Protein AF-A0A5J4QD62-F1 (afdb_monomer_lite)

Structure (mmCIF, N/CA/C/O backbone):
data_AF-A0A5J4QD62-F1
#
_entry.id   AF-A0A5J4QD62-F1
#
loop_
_atom_site.group_PDB
_atom_site.id
_atom_site.type_symbol
_atom_site.label_atom_id
_atom_site.label_alt_id
_atom_site.label_comp_id
_atom_site.label_asym_id
_atom_site.label_entity_id
_atom_site.label_seq_id
_atom_site.pdbx_PDB_ins_code
_atom_site.Cartn_x
_atom_site.Cartn_y
_atom_site.Cartn_z
_atom_site.occupancy
_atom_site.B_iso_or_equiv
_atom_site.auth_seq_id
_atom_site.auth_comp_id
_atom_site.auth_asym_id
_atom_site.auth_atom_id
_atom_site.pdbx_PDB_model_num
ATOM 1 N N . MET A 1 1 ? -13.126 9.497 27.622 1.00 87.94 1 MET A N 1
ATOM 2 C CA . MET A 1 1 ? -12.042 9.936 26.712 1.00 87.94 1 MET A CA 1
ATOM 3 C C . MET A 1 1 ? -11.377 8.675 26.213 1.00 87.94 1 MET A C 1
ATOM 5 O O . MET A 1 1 ? -11.119 7.821 27.042 1.00 87.94 1 MET A O 1
ATOM 9 N N . HIS A 1 2 ? -11.133 8.568 24.915 1.00 91.81 2 HIS A N 1
ATOM 10 C CA . HIS A 1 2 ? -10.503 7.412 24.294 1.00 91.81 2 HIS A CA 1
ATOM 11 C C . HIS A 1 2 ? -9.157 7.806 23.695 1.00 91.81 2 HIS A C 1
ATOM 13 O O . HIS A 1 2 ? -9.073 8.822 23.001 1.00 91.81 2 HIS A O 1
ATOM 19 N N . PHE A 1 3 ? -8.117 7.011 23.929 1.00 94.50 3 PHE A N 1
ATOM 20 C CA . PHE A 1 3 ? -6.817 7.182 23.287 1.00 94.50 3 PHE A CA 1
ATOM 21 C C . PHE A 1 3 ? -6.192 5.818 22.995 1.00 94.50 3 PHE A C 1
ATOM 23 O O . PHE A 1 3 ? -5.984 5.013 23.897 1.00 94.50 3 PHE A O 1
ATOM 30 N N . ASN A 1 4 ? -5.899 5.541 21.726 1.00 96.06 4 ASN A N 1
ATOM 31 C CA . ASN A 1 4 ? -5.295 4.272 21.324 1.00 96.06 4 ASN A CA 1
ATOM 32 C C . ASN A 1 4 ? -4.616 4.386 19.950 1.00 96.06 4 ASN A C 1
ATOM 34 O O . ASN A 1 4 ? -4.758 5.388 19.239 1.00 96.06 4 ASN A O 1
ATOM 38 N N . VAL A 1 5 ? -3.864 3.353 19.574 1.00 96.44 5 VAL A N 1
ATOM 39 C CA . VAL A 1 5 ? -3.309 3.170 18.233 1.00 96.44 5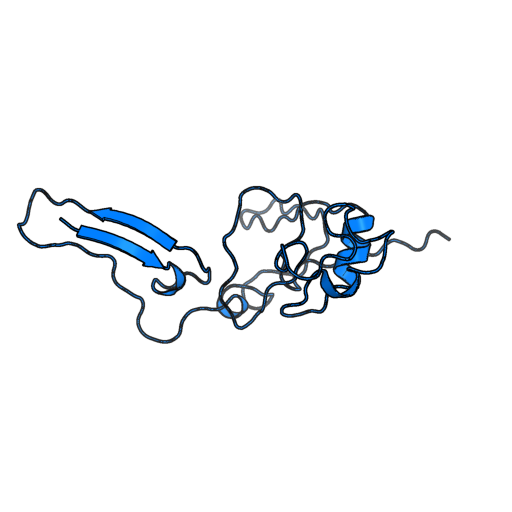 VAL A CA 1
ATOM 40 C C . VAL A 1 5 ? -4.187 2.198 17.452 1.00 96.44 5 VAL A C 1
ATOM 42 O O . VAL A 1 5 ? -4.322 1.033 17.816 1.00 96.44 5 VAL A O 1
ATOM 45 N N . HIS A 1 6 ? -4.711 2.661 16.321 1.00 96.00 6 HIS A N 1
ATOM 46 C CA . HIS A 1 6 ? -5.592 1.890 15.451 1.00 96.00 6 HIS A CA 1
ATOM 47 C C . HIS A 1 6 ? -4.914 1.536 14.135 1.00 96.00 6 HIS A C 1
ATOM 49 O O . HIS A 1 6 ? -4.316 2.391 13.481 1.00 96.00 6 HIS A O 1
ATOM 55 N N . GLU A 1 7 ? -5.027 0.272 13.739 1.00 95.56 7 GLU A N 1
ATOM 56 C CA . GLU A 1 7 ? -4.588 -0.234 12.441 1.00 95.56 7 GLU A CA 1
ATOM 57 C C . GLU A 1 7 ? -5.746 -0.132 11.442 1.00 95.56 7 GLU A C 1
ATOM 59 O O . GLU A 1 7 ? -6.728 -0.859 11.567 1.00 95.56 7 GLU A O 1
ATOM 64 N N . VAL A 1 8 ? -5.642 0.758 10.448 1.00 95.00 8 VAL A N 1
ATOM 65 C CA . VAL A 1 8 ? -6.760 1.086 9.539 1.00 95.00 8 VAL A CA 1
ATOM 66 C C . VAL A 1 8 ? -7.285 -0.116 8.745 1.00 95.00 8 VAL A C 1
ATOM 68 O O . VAL A 1 8 ? -8.455 -0.124 8.359 1.00 95.00 8 VAL A O 1
ATOM 71 N N . SER A 1 9 ? -6.472 -1.161 8.551 1.00 95.00 9 SER A N 1
ATOM 72 C CA . SER A 1 9 ? -6.933 -2.413 7.932 1.00 95.00 9 SER A CA 1
ATOM 73 C C . SER A 1 9 ? -7.985 -3.181 8.729 1.00 95.00 9 SER A C 1
ATOM 75 O O . SER A 1 9 ? -8.702 -4.006 8.159 1.00 95.00 9 SER A O 1
ATOM 77 N N . GLU A 1 10 ? -8.156 -2.872 10.013 1.00 95.50 10 GLU A N 1
ATOM 78 C CA . GLU A 1 10 ? -9.249 -3.389 10.846 1.00 95.50 10 GLU A CA 1
ATOM 79 C C . GLU A 1 10 ? -10.556 -2.602 10.666 1.00 95.50 10 GLU A C 1
ATOM 81 O O . GLU A 1 10 ? -11.617 -3.060 11.080 1.00 95.50 10 GLU A O 1
ATOM 86 N N . TYR A 1 11 ? -10.498 -1.455 9.990 1.00 95.06 11 TYR A N 1
ATOM 87 C CA . TYR A 1 11 ? -11.607 -0.514 9.798 1.00 95.06 11 TYR A CA 1
ATOM 88 C C . TYR A 1 11 ? -12.101 -0.495 8.346 1.00 95.06 11 TYR A C 1
ATOM 90 O O . TYR A 1 11 ? -12.706 0.467 7.885 1.00 95.06 11 TYR A O 1
ATOM 98 N N . GLY A 1 12 ? -11.832 -1.567 7.594 1.00 94.12 12 GLY A N 1
ATOM 99 C CA . GLY A 1 12 ? -12.307 -1.720 6.220 1.00 94.12 12 GLY A CA 1
ATOM 100 C C . GLY A 1 12 ? -11.495 -0.979 5.164 1.00 94.12 12 GLY A C 1
ATOM 101 O O . GLY A 1 12 ? -11.956 -0.874 4.032 1.00 94.12 12 GLY A O 1
ATOM 102 N N . ILE A 1 13 ? -10.293 -0.510 5.493 1.00 94.44 13 ILE A N 1
ATOM 103 C CA . ILE A 1 13 ? -9.392 0.138 4.535 1.00 94.44 13 ILE A CA 1
ATOM 104 C C . ILE A 1 13 ? -8.309 -0.872 4.124 1.00 94.44 13 ILE A C 1
ATOM 106 O O . ILE A 1 13 ? -7.587 -1.350 4.991 1.00 94.44 13 ILE A O 1
ATOM 110 N N . PRO A 1 14 ? -8.121 -1.213 2.837 1.00 94.62 14 PRO A N 1
ATOM 111 C CA . PRO A 1 14 ? -7.108 -2.182 2.400 1.00 94.62 14 PRO A CA 1
ATOM 112 C C . PRO A 1 14 ? -5.692 -1.575 2.400 1.00 94.62 14 PRO A C 1
ATOM 114 O O . PRO A 1 14 ? -5.005 -1.528 1.378 1.00 94.62 14 PRO A O 1
ATOM 117 N N . GLN A 1 15 ? -5.241 -1.101 3.560 1.00 94.62 15 GLN A N 1
ATOM 118 C CA . GLN A 1 15 ? -3.925 -0.520 3.804 1.00 94.62 15 GLN A CA 1
ATOM 119 C C . GLN A 1 15 ? -3.433 -0.870 5.209 1.00 94.62 15 GLN A C 1
ATOM 121 O O . GLN A 1 15 ? -4.171 -0.723 6.176 1.00 94.62 15 GLN A O 1
ATOM 126 N N . HIS A 1 16 ? -2.162 -1.241 5.331 1.00 93.69 16 HIS A N 1
ATOM 127 C CA . HIS A 1 16 ? -1.459 -1.286 6.606 1.00 93.69 16 HIS A CA 1
ATOM 128 C C . HIS A 1 16 ? -0.989 0.112 7.002 1.00 93.69 16 HIS A C 1
ATOM 130 O O . HIS A 1 16 ? -0.086 0.681 6.373 1.00 93.69 16 HIS A O 1
ATOM 136 N N . ARG A 1 17 ? -1.620 0.681 8.031 1.00 94.50 17 ARG A N 1
ATOM 137 C CA . ARG A 1 17 ? -1.265 1.995 8.579 1.00 94.50 17 ARG A CA 1
ATOM 138 C C . ARG A 1 17 ? -1.811 2.132 9.991 1.00 94.50 17 ARG A C 1
ATOM 140 O O . ARG A 1 17 ? -3.020 2.173 10.204 1.00 94.50 17 ARG A O 1
ATOM 147 N N . LYS A 1 18 ? -0.903 2.302 10.949 1.00 95.31 18 LYS A N 1
ATOM 148 C CA . LYS A 1 18 ? -1.246 2.597 12.340 1.00 95.31 18 LYS A CA 1
ATOM 149 C C . LYS A 1 18 ? -1.369 4.101 12.559 1.00 95.31 18 LYS A C 1
ATOM 151 O O . LYS A 1 18 ? -0.500 4.870 12.137 1.00 95.31 18 LYS A O 1
ATOM 156 N N . ARG A 1 19 ? -2.441 4.535 13.216 1.00 94.88 19 ARG A N 1
ATOM 157 C CA . ARG A 1 19 ? -2.670 5.931 13.603 1.00 94.88 19 ARG A CA 1
ATOM 158 C C . ARG A 1 19 ? -3.066 6.007 15.066 1.00 94.88 19 ARG A C 1
ATOM 160 O O . ARG A 1 19 ? -3.933 5.271 15.515 1.00 94.88 19 ARG A O 1
ATOM 167 N N . PHE A 1 20 ? -2.418 6.912 15.789 1.00 96.50 20 PHE A N 1
ATOM 168 C CA . PHE A 1 20 ? -2.870 7.302 17.113 1.00 96.50 20 PHE A CA 1
ATOM 169 C C . PHE A 1 20 ? -4.121 8.170 16.973 1.00 96.50 20 PHE A C 1
ATOM 171 O O . PHE A 1 20 ? -4.143 9.092 16.154 1.00 96.50 20 PHE A O 1
ATOM 178 N N . THR A 1 21 ? -5.147 7.874 17.758 1.00 94.8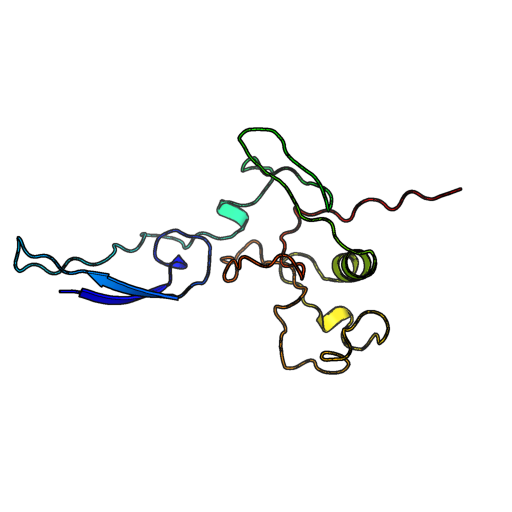8 21 THR A N 1
ATOM 179 C CA . THR A 1 21 ? -6.389 8.648 17.796 1.00 94.88 21 THR A CA 1
ATOM 180 C C . THR A 1 21 ? -6.695 9.044 19.227 1.00 94.88 21 THR A C 1
ATOM 182 O O . THR A 1 21 ? -6.614 8.202 20.120 1.00 94.88 21 THR A O 1
ATOM 185 N N . LEU A 1 22 ? -7.114 10.292 19.416 1.00 95.25 22 LEU A N 1
ATOM 186 C CA . LEU A 1 22 ? -7.630 10.820 20.673 1.00 95.25 22 LEU A CA 1
ATOM 187 C C . LEU A 1 22 ? -9.064 11.297 20.433 1.00 95.25 22 LEU A C 1
ATOM 189 O O . LEU A 1 22 ? -9.281 12.194 19.619 1.00 95.25 22 LEU A O 1
ATOM 193 N N . ILE A 1 23 ? -10.029 10.705 21.133 1.00 94.00 23 ILE A N 1
ATOM 194 C CA . ILE A 1 23 ? -11.446 11.065 21.042 1.00 94.00 23 ILE A CA 1
ATOM 195 C C . ILE A 1 23 ? -11.907 11.541 22.419 1.00 94.00 23 ILE A C 1
ATOM 197 O O . ILE A 1 23 ? -11.886 10.807 23.410 1.00 94.00 23 ILE A O 1
ATOM 201 N N . ALA A 1 24 ? -12.331 12.799 22.493 1.00 92.50 24 ALA A N 1
ATOM 202 C CA . ALA A 1 24 ? -12.847 13.410 23.709 1.00 92.50 24 ALA A CA 1
ATOM 203 C C . ALA A 1 24 ? -14.290 13.868 23.485 1.00 92.50 24 ALA A C 1
ATOM 205 O O . ALA A 1 24 ? -14.589 14.550 22.508 1.00 92.50 24 ALA A O 1
ATOM 206 N N . ASN A 1 25 ? -15.176 13.501 24.408 1.00 89.75 25 ASN A N 1
ATOM 207 C CA . ASN A 1 25 ? -16.578 13.900 24.410 1.00 89.75 25 ASN A CA 1
ATOM 208 C C . ASN A 1 25 ? -16.858 14.729 25.672 1.00 89.75 25 ASN A C 1
ATOM 210 O O . ASN A 1 25 ? -16.411 14.355 26.755 1.00 89.75 25 ASN A O 1
ATOM 214 N N . LYS A 1 26 ? -17.578 15.848 25.522 1.00 88.44 26 LYS A N 1
ATOM 215 C CA . LYS A 1 26 ? -18.004 16.729 26.625 1.00 88.44 26 LYS A CA 1
ATOM 216 C C . LYS A 1 26 ? -19.450 16.490 27.080 1.00 88.44 26 LYS A C 1
ATOM 218 O O . LYS A 1 26 ? -19.826 16.967 28.140 1.00 88.44 26 LYS A O 1
ATOM 223 N N . VAL A 1 27 ? -20.258 15.804 26.271 1.00 88.81 27 VAL A N 1
ATOM 224 C CA . VAL A 1 27 ? -21.718 15.694 26.442 1.00 88.81 27 VAL A CA 1
ATOM 225 C C . VAL A 1 27 ? -22.103 14.472 27.271 1.00 88.81 27 VAL A C 1
ATOM 227 O O . VAL A 1 27 ? -23.028 14.530 28.072 1.00 88.81 27 VAL A O 1
ATOM 230 N N . THR A 1 28 ? -21.394 13.356 27.095 1.00 85.38 28 THR A N 1
ATOM 231 C CA . THR A 1 28 ? -21.674 12.112 27.825 1.00 85.38 28 THR A CA 1
ATOM 232 C C . THR A 1 28 ? -20.413 11.596 28.501 1.00 85.38 28 THR A C 1
ATOM 234 O O . THR A 1 28 ? -19.333 11.703 27.924 1.00 85.38 28 THR A O 1
ATOM 237 N N . GLY A 1 29 ? -20.557 10.942 29.657 1.00 85.00 29 GLY A N 1
ATOM 238 C CA . GLY A 1 29 ? -19.460 10.218 30.315 1.00 85.00 29 GLY A CA 1
ATOM 239 C C . GLY A 1 29 ? -19.031 8.928 29.600 1.00 85.00 29 GLY A C 1
ATOM 240 O O . GLY A 1 29 ? -18.112 8.259 30.059 1.00 85.00 29 GLY A O 1
ATOM 241 N N . LYS A 1 30 ? -19.687 8.564 28.489 1.00 89.50 30 LYS A N 1
ATOM 242 C CA . LYS A 1 30 ? -19.362 7.367 27.711 1.00 89.50 30 LYS A CA 1
ATOM 243 C C . LYS A 1 30 ? -18.119 7.591 26.858 1.00 89.50 30 LYS A C 1
ATOM 245 O O . LYS A 1 30 ? -17.943 8.642 26.236 1.00 89.50 30 LYS A O 1
ATOM 250 N N . GLU A 1 31 ? -17.266 6.579 26.823 1.00 89.31 31 GLU A N 1
ATOM 251 C CA . GLU A 1 31 ? -16.146 6.517 25.897 1.00 89.31 31 GLU A CA 1
ATOM 252 C C . GLU A 1 31 ? -16.648 6.264 24.468 1.00 89.31 31 GLU A C 1
ATOM 254 O O . GLU A 1 31 ? -17.598 5.512 24.265 1.00 89.31 31 GLU A O 1
ATOM 259 N N . LEU A 1 32 ? -16.039 6.941 23.493 1.00 91.19 32 LEU A N 1
ATOM 260 C CA . LEU A 1 32 ? -16.310 6.759 22.069 1.00 91.19 32 LEU A CA 1
ATOM 261 C C . LEU A 1 32 ? -15.046 6.205 21.424 1.00 91.19 32 LEU A C 1
ATOM 263 O O . LEU A 1 32 ? -14.004 6.858 21.491 1.00 91.19 32 LEU A O 1
ATOM 267 N N . GLU A 1 33 ? -15.153 5.047 20.785 1.00 92.19 33 GLU A N 1
ATOM 268 C CA . GLU A 1 33 ? -14.051 4.388 20.089 1.00 92.19 33 GLU A CA 1
ATOM 269 C C . GLU A 1 33 ? -14.416 4.090 18.626 1.00 92.19 33 GLU A C 1
ATOM 271 O O . GLU A 1 33 ? -15.598 3.955 18.302 1.00 92.19 33 GLU A O 1
ATOM 276 N N . PRO A 1 34 ? -13.431 4.006 17.713 1.00 91.38 34 PRO A N 1
ATOM 277 C CA . PRO A 1 34 ? -13.689 3.595 16.340 1.00 91.38 34 PRO A CA 1
ATOM 278 C C . PRO A 1 34 ? -14.183 2.143 16.271 1.00 91.38 34 PRO A C 1
ATOM 280 O O . PRO A 1 34 ? -13.566 1.239 16.836 1.00 91.38 34 PRO A O 1
ATOM 283 N N . GLU A 1 35 ? -15.236 1.897 15.493 1.00 92.31 35 GLU A N 1
ATOM 284 C CA . GLU A 1 35 ? -15.795 0.556 15.305 1.00 92.31 35 GLU A CA 1
ATOM 285 C C . GLU A 1 35 ? -15.035 -0.236 14.238 1.00 92.31 35 GLU A C 1
ATOM 287 O O . GLU A 1 35 ? -14.900 0.191 13.089 1.00 92.31 35 GLU A O 1
ATOM 292 N N . LYS A 1 36 ? -14.552 -1.427 14.602 1.00 93.81 36 LYS A N 1
ATOM 293 C CA . LYS A 1 36 ? -13.886 -2.323 13.650 1.00 93.81 36 LYS A CA 1
ATOM 294 C C . LYS A 1 36 ? -14.890 -2.899 12.658 1.00 93.81 36 LYS A C 1
ATOM 296 O O . LYS A 1 36 ? -16.006 -3.273 13.017 1.00 93.81 36 LYS A O 1
ATOM 301 N N . LYS A 1 37 ? -14.454 -3.067 11.410 1.00 93.19 37 LYS A N 1
ATOM 302 C CA . LYS A 1 37 ? -15.245 -3.763 10.396 1.00 93.19 37 LYS A CA 1
ATOM 303 C C . LYS A 1 37 ? -15.307 -5.253 10.735 1.00 93.19 37 LYS A C 1
ATOM 305 O O . LYS A 1 37 ? -14.275 -5.900 10.900 1.00 93.19 37 LYS A O 1
ATOM 310 N N . GLN A 1 38 ? -16.516 -5.804 10.781 1.00 91.69 38 GLN A N 1
ATOM 311 C CA . GLN A 1 38 ? -16.718 -7.243 10.940 1.00 91.69 38 GLN A CA 1
ATOM 312 C C . GLN A 1 38 ? -16.397 -8.003 9.643 1.00 91.69 38 GLN A C 1
ATOM 314 O O . GLN A 1 38 ? -16.569 -7.492 8.533 1.00 91.69 38 GLN A O 1
ATOM 319 N N . GLY A 1 39 ? -15.959 -9.254 9.785 1.00 89.75 39 GLY A N 1
ATOM 320 C CA . GLY A 1 39 ? -15.656 -10.140 8.663 1.00 89.75 39 GLY A CA 1
ATOM 321 C C . GLY A 1 39 ? -14.223 -10.017 8.137 1.00 89.75 39 GLY A C 1
ATOM 322 O O . GLY A 1 39 ? -13.289 -9.667 8.860 1.00 89.75 39 GLY A O 1
ATOM 323 N N . LYS A 1 40 ? -14.029 -10.383 6.865 1.00 91.62 40 LYS A N 1
ATOM 324 C CA . LYS A 1 40 ? -12.697 -10.466 6.251 1.00 91.62 40 LYS A CA 1
ATOM 325 C C . LYS A 1 40 ? -12.103 -9.070 6.026 1.00 91.62 40 LYS A C 1
ATOM 327 O O . LYS A 1 40 ? -12.773 -8.168 5.521 1.00 91.62 40 LYS A O 1
ATOM 332 N N . ARG A 1 41 ? -10.807 -8.922 6.325 1.00 93.00 41 ARG A N 1
ATOM 333 C CA . ARG A 1 41 ? -10.032 -7.726 5.961 1.00 93.00 41 ARG A CA 1
ATOM 334 C C . ARG A 1 41 ? -9.988 -7.561 4.445 1.00 93.00 41 ARG A C 1
ATOM 336 O O . ARG A 1 41 ? -9.714 -8.523 3.727 1.00 93.00 41 ARG A O 1
ATOM 343 N N . LEU A 1 42 ? -10.223 -6.334 3.981 1.00 95.56 42 LEU A N 1
ATOM 344 C CA . LEU A 1 42 ? -10.117 -6.017 2.562 1.00 95.56 42 LEU A CA 1
ATOM 345 C C . LEU A 1 42 ? -8.662 -6.085 2.102 1.00 95.56 42 LEU A C 1
ATOM 347 O O . LEU A 1 42 ? -7.731 -5.708 2.818 1.00 95.56 42 LEU A O 1
ATOM 351 N N . THR A 1 43 ? -8.494 -6.541 0.875 1.00 95.56 43 THR A N 1
ATOM 352 C CA . THR A 1 43 ? -7.221 -6.667 0.177 1.00 95.56 43 THR A CA 1
ATOM 353 C C . THR A 1 43 ? -7.160 -5.688 -0.984 1.00 95.56 43 THR A C 1
ATOM 355 O O . THR A 1 43 ? -8.168 -5.097 -1.384 1.00 95.56 43 THR A O 1
ATOM 358 N N . VAL A 1 44 ? -5.975 -5.526 -1.565 1.00 94.31 44 VAL A N 1
ATOM 359 C CA . VAL A 1 44 ? -5.827 -4.716 -2.772 1.00 94.31 44 VAL A CA 1
ATOM 360 C C . VAL A 1 44 ? -6.698 -5.253 -3.912 1.00 94.31 44 VAL A C 1
ATOM 362 O O . VAL A 1 44 ? -7.271 -4.452 -4.634 1.00 94.31 44 VAL A O 1
ATOM 365 N N . ARG A 1 45 ? -6.896 -6.569 -4.049 1.00 94.06 45 ARG A N 1
ATOM 366 C CA . ARG A 1 45 ? -7.784 -7.166 -5.066 1.00 94.06 45 ARG A CA 1
ATOM 367 C C . ARG A 1 45 ? -9.255 -6.789 -4.893 1.00 94.06 45 ARG A C 1
ATOM 369 O O . ARG A 1 45 ? -10.020 -6.882 -5.853 1.00 94.06 45 ARG A O 1
ATOM 376 N N . ASP A 1 46 ? -9.674 -6.412 -3.692 1.00 94.31 46 ASP A N 1
ATOM 377 C CA . ASP A 1 46 ? -11.076 -6.087 -3.428 1.00 94.31 46 ASP A CA 1
ATOM 378 C C . ASP A 1 46 ? -11.437 -4.690 -3.942 1.00 94.31 46 ASP A C 1
ATOM 380 O O . ASP A 1 46 ? -12.557 -4.495 -4.397 1.00 94.31 46 ASP A O 1
ATOM 384 N N . VAL A 1 47 ? -10.481 -3.754 -3.960 1.00 93.44 47 VAL A N 1
ATOM 385 C CA . VAL A 1 47 ? -10.699 -2.356 -4.394 1.00 93.44 47 VAL A CA 1
ATOM 386 C C . VAL A 1 47 ? -9.965 -1.996 -5.692 1.00 93.44 47 VAL A C 1
ATOM 388 O O . VAL A 1 47 ? -10.436 -1.187 -6.479 1.00 93.44 47 VAL A O 1
ATOM 391 N N . LEU A 1 48 ? -8.810 -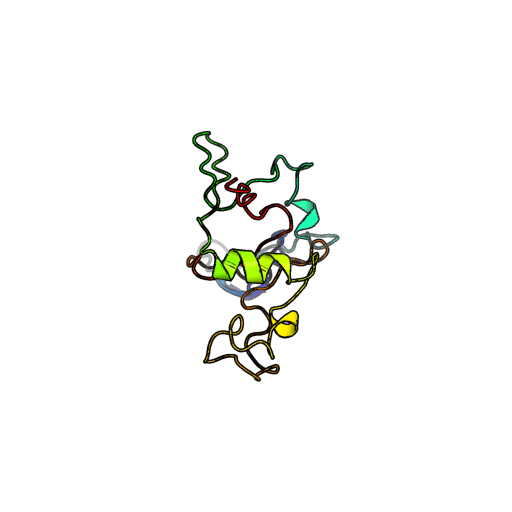2.623 -5.908 1.00 92.44 48 LEU A N 1
ATOM 392 C CA . LEU A 1 48 ? -7.942 -2.659 -7.087 1.00 92.44 48 LEU A CA 1
ATOM 393 C C . LEU A 1 48 ? -8.558 -3.437 -8.255 1.00 92.44 48 LEU A C 1
ATOM 395 O O . LEU A 1 48 ? -9.119 -4.507 -8.024 1.00 92.44 48 LEU A O 1
ATOM 399 N N . GLY A 1 49 ? -8.346 -3.017 -9.501 1.00 90.94 49 GLY A N 1
ATOM 400 C CA . GLY A 1 49 ? -8.472 -3.891 -10.672 1.00 90.94 49 GLY A CA 1
ATOM 401 C C . GLY A 1 49 ? -9.463 -3.422 -11.728 1.00 90.94 49 GLY A C 1
ATOM 402 O O . GLY A 1 49 ? -10.328 -2.592 -11.465 1.00 90.94 49 GLY A O 1
ATOM 403 N N . GLU A 1 50 ? -9.374 -4.031 -12.911 1.00 90.75 50 GLU A N 1
ATOM 404 C CA . GLU A 1 50 ? -10.267 -3.746 -14.045 1.00 90.75 50 GLU A CA 1
ATOM 405 C C . GLU A 1 50 ? -11.737 -3.976 -13.669 1.00 90.75 50 GLU A C 1
ATOM 407 O O . GLU A 1 50 ? -12.592 -3.159 -13.994 1.00 90.75 50 GLU A O 1
ATOM 412 N N . LYS A 1 51 ? -12.016 -5.017 -12.868 1.00 92.12 51 LYS A N 1
ATOM 413 C CA . LYS A 1 51 ? -13.352 -5.298 -12.308 1.00 92.12 51 LYS A CA 1
ATOM 414 C C . LYS A 1 51 ? -13.920 -4.174 -11.426 1.00 92.12 51 LYS A C 1
ATOM 416 O O . LYS A 1 51 ? -15.123 -4.120 -11.221 1.00 92.12 51 LYS A O 1
ATOM 421 N N . ASN A 1 52 ? -13.052 -3.311 -10.899 1.00 91.94 52 ASN A N 1
ATOM 422 C CA . ASN A 1 52 ? -13.381 -2.193 -10.018 1.00 91.94 52 ASN A CA 1
ATOM 423 C C . ASN A 1 52 ? -13.254 -0.838 -10.746 1.00 91.94 52 ASN A C 1
ATOM 425 O O . ASN A 1 52 ? -13.180 0.201 -10.100 1.00 91.94 52 ASN A O 1
ATOM 429 N N . GLY A 1 53 ? -13.185 -0.841 -12.084 1.00 91.56 53 GLY A N 1
ATOM 430 C CA . GLY A 1 53 ? -13.081 0.371 -12.906 1.00 91.56 53 GLY A CA 1
ATOM 431 C C . GLY A 1 53 ? -11.652 0.873 -13.136 1.00 91.56 53 GLY A C 1
ATOM 432 O O . GLY A 1 53 ? -11.453 1.814 -13.899 1.00 91.56 53 GLY A O 1
ATOM 433 N N . PHE A 1 54 ? -10.638 0.230 -12.550 1.00 92.25 54 PHE A N 1
ATOM 434 C CA . PHE A 1 54 ? -9.240 0.616 -12.742 1.00 92.25 54 PHE A CA 1
ATOM 435 C C . PHE A 1 54 ? -8.628 -0.134 -13.922 1.00 92.25 54 PHE A C 1
ATOM 437 O O . PHE A 1 54 ? -8.070 -1.225 -13.769 1.00 92.25 54 PHE A O 1
ATOM 444 N N . GLN A 1 55 ? -8.736 0.457 -15.111 1.00 90.62 55 GLN A N 1
ATOM 445 C CA . GLN A 1 55 ? -8.111 -0.080 -16.317 1.00 90.62 55 GLN A CA 1
ATOM 446 C C . GLN A 1 55 ? -6.582 -0.097 -16.200 1.00 90.62 55 GLN A C 1
ATOM 448 O O . GLN A 1 55 ? -5.981 0.685 -15.457 1.00 90.62 55 GLN A O 1
ATOM 453 N N . LYS A 1 56 ? -5.934 -0.996 -16.944 1.00 90.81 56 LYS A N 1
ATOM 454 C CA . LYS A 1 56 ? -4.475 -0.966 -17.075 1.00 90.81 56 LYS A CA 1
ATOM 455 C C . LYS A 1 56 ? -4.061 0.304 -17.812 1.00 90.81 56 LYS A C 1
ATOM 457 O O . LYS A 1 56 ? -4.563 0.577 -18.897 1.00 90.81 56 LYS A O 1
ATOM 462 N N . ILE A 1 57 ? -3.123 1.041 -17.231 1.00 90.56 57 ILE A N 1
ATOM 463 C CA . ILE A 1 57 ? -2.596 2.288 -17.791 1.00 90.56 57 ILE A CA 1
ATOM 464 C C . ILE A 1 57 ? -1.078 2.208 -17.924 1.00 90.56 57 ILE A C 1
ATOM 466 O O . ILE A 1 57 ? -0.413 1.401 -17.264 1.00 90.56 57 ILE A O 1
ATOM 470 N N . GLU A 1 58 ? -0.517 3.026 -18.805 1.00 89.12 58 GLU A N 1
ATOM 471 C CA . GLU A 1 58 ? 0.931 3.146 -18.965 1.00 89.12 58 GLU A CA 1
ATOM 472 C C . GLU A 1 58 ? 1.524 4.146 -17.964 1.00 89.12 58 GLU A C 1
ATOM 474 O O . GLU A 1 58 ? 0.842 5.042 -17.460 1.00 89.12 58 GLU A O 1
ATOM 479 N N . ALA A 1 59 ? 2.826 4.025 -17.693 1.00 87.50 59 ALA A N 1
ATOM 480 C CA . ALA A 1 59 ? 3.556 5.048 -16.946 1.00 87.50 59 ALA A CA 1
ATOM 481 C C . ALA A 1 59 ? 3.441 6.422 -17.631 1.00 87.50 59 ALA A C 1
ATOM 483 O O . ALA A 1 59 ? 3.696 6.554 -18.828 1.00 87.50 59 ALA A O 1
ATOM 484 N N . GLY A 1 60 ? 3.072 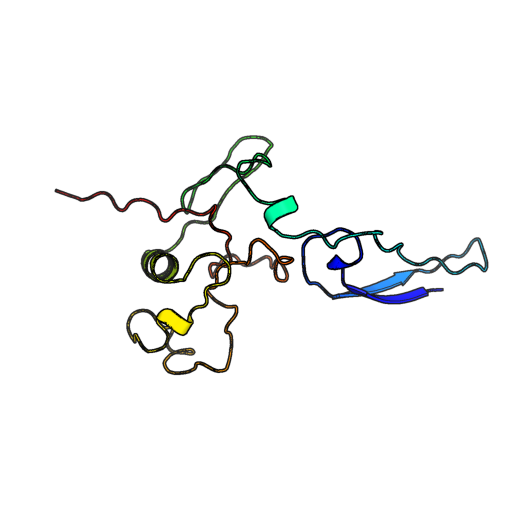7.446 -16.858 1.00 88.25 60 GLY A N 1
ATOM 485 C CA . GLY A 1 60 ? 2.824 8.803 -17.352 1.00 88.25 60 GLY A CA 1
ATOM 486 C C . GLY A 1 60 ? 1.420 9.046 -17.912 1.00 88.25 60 GLY A C 1
ATOM 487 O O . GLY A 1 60 ? 1.164 10.142 -18.411 1.00 88.25 60 GLY A O 1
ATOM 488 N N . HIS A 1 61 ? 0.515 8.063 -17.851 1.00 92.19 61 HIS A N 1
ATOM 489 C CA . HIS A 1 61 ? -0.875 8.250 -18.257 1.00 92.19 61 HIS A CA 1
ATOM 490 C C . HIS A 1 61 ? -1.559 9.329 -17.409 1.00 92.19 61 HIS A C 1
ATOM 492 O O . HIS A 1 61 ? -1.487 9.290 -16.181 1.00 92.19 61 HIS A O 1
ATOM 498 N N . LYS A 1 62 ? -2.249 10.261 -18.073 1.00 93.31 62 LYS A N 1
ATOM 499 C CA . LYS A 1 62 ? -3.064 11.302 -17.445 1.00 93.31 62 LYS A CA 1
ATOM 500 C C . LYS A 1 62 ? -4.527 11.085 -17.797 1.00 93.31 62 LYS A C 1
ATOM 502 O O . LYS A 1 62 ? -4.887 11.114 -18.972 1.00 93.31 62 LYS A O 1
ATOM 507 N N . ASP A 1 63 ? -5.339 10.917 -16.768 1.00 93.00 63 ASP A N 1
ATOM 508 C CA . ASP A 1 63 ? -6.789 10.852 -16.869 1.00 93.00 63 ASP A CA 1
ATOM 509 C C . ASP A 1 63 ? -7.374 12.231 -16.549 1.00 93.00 63 ASP A C 1
ATOM 511 O O . ASP A 1 63 ? -7.183 12.754 -15.451 1.00 93.00 63 ASP A O 1
ATOM 515 N N . ASN A 1 64 ? -8.067 12.818 -17.526 1.00 93.38 64 ASN A N 1
ATOM 516 C CA . ASN A 1 64 ? -8.719 14.126 -17.399 1.00 93.38 64 ASN A CA 1
ATOM 517 C C . ASN A 1 64 ? -10.206 14.010 -17.017 1.00 93.38 64 ASN A C 1
ATOM 519 O O . ASN A 1 64 ? -10.910 15.019 -16.973 1.00 93.38 64 ASN A O 1
ATOM 523 N N . SER A 1 65 ? -10.710 12.795 -16.789 1.00 93.50 65 SER A N 1
ATOM 524 C CA . SER A 1 65 ? -12.061 12.577 -16.281 1.00 93.50 65 SER A CA 1
ATOM 525 C C . SER A 1 65 ? -12.133 12.821 -14.768 1.00 93.50 65 SER A C 1
ATOM 527 O O . SER A 1 65 ? -11.120 12.908 -14.074 1.00 93.50 65 SER A O 1
ATOM 529 N N . ALA A 1 66 ? -13.352 12.862 -14.225 1.00 93.19 66 ALA A N 1
ATOM 530 C CA . ALA A 1 66 ? -13.566 12.946 -12.780 1.00 93.19 66 ALA A CA 1
ATOM 531 C C . ALA A 1 66 ? -13.035 11.720 -12.003 1.00 93.19 66 ALA A C 1
ATOM 533 O O . ALA A 1 66 ? -12.914 11.784 -10.781 1.00 93.19 66 ALA A O 1
ATOM 534 N N . PHE A 1 67 ? -12.716 10.612 -12.688 1.00 92.62 67 PHE A N 1
ATOM 535 C CA . PHE A 1 67 ? -12.172 9.399 -12.072 1.00 92.62 67 PHE A CA 1
ATOM 536 C C . PHE A 1 67 ? -10.699 9.556 -11.651 1.00 92.62 67 PHE A C 1
ATOM 538 O O . PHE A 1 67 ? -10.273 8.924 -10.686 1.00 92.62 67 PHE A O 1
ATOM 545 N N . MET A 1 68 ? -9.945 10.449 -12.309 1.00 92.12 68 MET A N 1
ATOM 546 C CA . MET A 1 68 ? -8.560 10.819 -11.975 1.00 92.12 68 MET A CA 1
ATOM 547 C C . MET A 1 68 ? -7.576 9.637 -11.880 1.00 92.12 68 MET A C 1
ATOM 549 O O . MET A 1 68 ? -6.631 9.665 -11.084 1.00 92.12 68 MET A O 1
ATOM 553 N N . HIS A 1 69 ? -7.738 8.605 -12.711 1.00 92.94 69 HIS A N 1
ATOM 554 C CA . HIS A 1 69 ? -6.835 7.448 -12.765 1.00 92.94 69 HIS A CA 1
ATOM 555 C C . HIS A 1 69 ? -5.522 7.768 -13.490 1.00 92.94 69 HIS A C 1
ATOM 557 O O . HIS A 1 69 ? -5.239 7.275 -14.574 1.00 92.94 69 HIS A O 1
ATOM 563 N N . THR A 1 70 ? -4.716 8.641 -12.889 1.00 90.38 70 THR A N 1
ATOM 564 C CA . THR A 1 70 ? -3.441 9.139 -13.424 1.00 90.38 70 THR A CA 1
ATOM 565 C C . THR A 1 70 ? -2.254 8.412 -12.790 1.00 90.38 70 THR A C 1
ATOM 567 O O . THR A 1 70 ? -2.227 8.175 -11.582 1.00 90.38 70 THR A O 1
ATOM 570 N N . ALA A 1 71 ? -1.225 8.118 -13.586 1.00 89.38 71 ALA A N 1
ATOM 571 C CA . ALA A 1 71 ? 0.041 7.558 -13.120 1.00 89.38 71 ALA A CA 1
ATOM 572 C C . ALA A 1 71 ? 1.215 8.493 -13.427 1.00 89.38 71 ALA A C 1
ATOM 574 O O . ALA A 1 71 ? 1.317 9.067 -14.511 1.00 89.38 71 ALA A O 1
ATOM 575 N N . ALA A 1 72 ? 2.156 8.594 -12.486 1.00 87.19 72 ALA A N 1
ATOM 576 C CA . ALA A 1 72 ? 3.410 9.303 -12.715 1.00 87.19 72 ALA A CA 1
ATOM 577 C C . ALA A 1 72 ? 4.215 8.657 -13.858 1.00 87.19 72 ALA A C 1
ATOM 579 O O . ALA A 1 72 ? 4.167 7.440 -14.072 1.00 87.19 72 ALA A O 1
ATOM 580 N N . GLY A 1 73 ? 4.970 9.481 -14.588 1.00 87.50 73 GLY A N 1
ATOM 581 C CA . GLY A 1 73 ? 5.982 8.998 -15.525 1.00 87.50 73 GLY A CA 1
ATOM 582 C C . GLY A 1 73 ? 7.083 8.244 -14.781 1.00 87.50 73 GLY A C 1
ATOM 583 O O . GLY A 1 73 ? 7.416 8.586 -13.648 1.00 87.50 73 GLY A O 1
ATOM 584 N N . LEU A 1 74 ? 7.636 7.209 -15.411 1.00 86.94 74 LEU A N 1
ATOM 585 C CA . LEU A 1 74 ? 8.778 6.471 -14.880 1.00 86.94 74 LEU A CA 1
ATOM 586 C C . LEU A 1 74 ? 9.979 6.654 -15.800 1.00 86.94 74 LEU A C 1
ATOM 588 O O . LEU A 1 74 ? 9.865 6.456 -17.006 1.00 86.94 74 LEU A O 1
ATOM 592 N N . GLU A 1 75 ? 11.130 6.943 -15.197 1.00 88.00 75 GLU A N 1
ATOM 593 C CA . GLU A 1 75 ? 12.430 6.904 -15.867 1.00 88.00 75 GLU A CA 1
ATOM 594 C C . GLU A 1 75 ? 12.719 5.519 -16.460 1.00 88.00 75 GLU A C 1
ATOM 596 O O . GLU A 1 75 ? 12.278 4.489 -15.930 1.00 88.00 75 GLU A O 1
ATOM 601 N N . GLU A 1 76 ? 13.535 5.465 -17.513 1.00 88.94 76 GLU A N 1
ATOM 602 C CA . GLU A 1 76 ? 13.858 4.216 -18.217 1.00 88.94 76 GLU A CA 1
ATOM 603 C C . GLU A 1 76 ? 14.450 3.145 -17.295 1.00 88.94 76 GLU A C 1
ATOM 605 O O . GLU A 1 76 ? 14.100 1.965 -17.387 1.00 88.94 76 GLU A O 1
ATOM 610 N N . ILE A 1 77 ? 15.305 3.545 -16.350 1.00 89.75 77 ILE A N 1
ATOM 611 C CA . ILE A 1 77 ? 15.875 2.627 -15.359 1.00 89.75 77 ILE A CA 1
ATOM 612 C C . ILE A 1 77 ? 14.792 2.014 -14.460 1.00 89.75 77 ILE A C 1
ATOM 614 O O . ILE A 1 77 ? 14.833 0.822 -14.155 1.00 89.75 77 ILE A O 1
ATOM 618 N N . ASN A 1 78 ? 13.772 2.790 -14.088 1.00 88.12 78 ASN A N 1
ATOM 619 C CA . ASN A 1 78 ? 12.650 2.304 -13.289 1.00 88.12 78 ASN A CA 1
ATOM 620 C C . ASN A 1 78 ? 11.726 1.402 -14.110 1.00 88.12 78 ASN A C 1
ATOM 622 O O . ASN A 1 78 ? 11.213 0.422 -13.575 1.00 88.12 78 ASN A O 1
ATOM 626 N N . ILE A 1 79 ? 11.580 1.662 -15.411 1.00 88.69 79 ILE A N 1
ATOM 627 C CA . ILE A 1 79 ? 10.898 0.761 -16.346 1.00 88.69 79 ILE A CA 1
ATOM 628 C C . ILE A 1 79 ? 11.631 -0.587 -16.436 1.00 88.69 79 ILE A C 1
ATOM 630 O O . ILE A 1 79 ? 10.983 -1.635 -16.359 1.00 88.69 79 ILE A O 1
ATOM 634 N N . LYS A 1 80 ? 12.967 -0.586 -16.557 1.00 90.38 80 LYS A N 1
ATOM 635 C CA . LYS A 1 80 ? 13.789 -1.813 -16.573 1.00 90.38 80 LYS A CA 1
ATOM 636 C C . LYS A 1 80 ? 13.632 -2.606 -15.272 1.00 90.38 80 LYS A C 1
ATOM 638 O O . LYS A 1 80 ? 13.321 -3.793 -15.321 1.00 90.38 80 LYS A O 1
ATOM 643 N N . ARG A 1 81 ? 13.743 -1.937 -14.118 1.00 91.31 81 ARG A N 1
ATOM 644 C CA . ARG A 1 81 ? 13.506 -2.535 -12.790 1.00 91.31 81 ARG A CA 1
ATOM 645 C C . ARG A 1 81 ? 12.110 -3.155 -12.687 1.00 91.31 81 ARG A C 1
ATOM 647 O O . ARG A 1 81 ? 11.986 -4.325 -12.347 1.00 91.31 81 ARG A O 1
ATOM 654 N N . LEU A 1 82 ? 11.069 -2.406 -13.057 1.00 89.12 82 LEU A N 1
ATOM 655 C CA . LEU A 1 82 ? 9.669 -2.838 -12.980 1.00 89.12 82 LEU A CA 1
ATOM 656 C C . LEU A 1 82 ? 9.377 -4.083 -13.837 1.00 89.12 82 LEU A C 1
ATOM 658 O O . LEU A 1 82 ? 8.515 -4.883 -13.466 1.00 89.12 82 LEU A O 1
ATOM 662 N N . LYS A 1 83 ? 10.064 -4.247 -14.977 1.00 89.00 83 LYS A N 1
ATOM 663 C CA . LYS A 1 83 ? 9.948 -5.438 -15.837 1.00 89.00 83 LYS A CA 1
ATOM 664 C C . LYS A 1 83 ? 10.552 -6.693 -15.197 1.00 89.00 83 LYS A C 1
ATOM 666 O O . LYS A 1 83 ? 10.037 -7.776 -15.447 1.00 89.00 83 LYS A O 1
ATOM 671 N N . LEU A 1 84 ? 11.604 -6.546 -14.389 1.00 91.06 84 LEU A N 1
ATOM 672 C CA . LEU A 1 84 ? 12.250 -7.658 -13.682 1.00 91.06 84 LEU A CA 1
ATOM 673 C C . LEU A 1 84 ? 11.542 -8.013 -12.371 1.00 91.06 84 LEU A C 1
ATOM 675 O O . LEU A 1 84 ? 11.554 -9.170 -11.963 1.00 91.06 84 LEU A O 1
ATOM 679 N N . THR A 1 85 ? 10.929 -7.036 -11.698 1.00 90.56 85 THR A N 1
ATOM 680 C CA . THR A 1 85 ? 10.214 -7.269 -10.438 1.00 90.56 85 THR A CA 1
ATOM 681 C C . THR A 1 85 ? 8.986 -8.154 -10.653 1.00 90.56 85 THR A C 1
ATOM 683 O O . THR A 1 85 ? 8.041 -7.768 -11.349 1.00 90.56 85 THR A O 1
ATOM 686 N N . GLU A 1 86 ? 8.982 -9.313 -9.993 1.00 91.00 86 GLU A N 1
ATOM 687 C CA . GLU A 1 86 ? 7.903 -10.303 -10.044 1.00 91.00 86 GLU A CA 1
ATOM 688 C C . GLU A 1 86 ? 6.540 -9.720 -9.659 1.00 91.00 86 GLU A C 1
ATOM 690 O O . GLU A 1 86 ? 6.408 -8.930 -8.721 1.00 91.00 86 GLU A O 1
ATOM 695 N N . LYS A 1 87 ? 5.500 -10.141 -10.379 1.00 90.69 87 LYS A N 1
ATOM 696 C CA . LYS A 1 87 ? 4.115 -9.752 -10.096 1.00 90.69 87 LYS A CA 1
ATOM 697 C C . LYS A 1 87 ? 3.662 -10.277 -8.735 1.00 90.69 87 LYS A C 1
ATOM 699 O O . LYS A 1 87 ? 4.170 -11.281 -8.253 1.00 90.69 87 LYS A O 1
ATOM 704 N N . ASN A 1 88 ? 2.652 -9.625 -8.159 1.00 90.75 88 ASN A N 1
ATOM 705 C CA . ASN A 1 88 ? 2.012 -10.059 -6.913 1.00 90.75 88 ASN A CA 1
ATOM 706 C C . ASN A 1 88 ? 2.979 -10.210 -5.718 1.00 90.75 88 ASN A C 1
ATOM 708 O O . ASN A 1 88 ? 3.034 -11.265 -5.091 1.00 90.75 88 ASN A O 1
ATOM 712 N N . GLY A 1 89 ? 3.719 -9.148 -5.382 1.00 88.75 89 GLY A N 1
ATOM 713 C CA . GLY A 1 89 ? 4.588 -9.141 -4.200 1.00 88.75 89 GLY A CA 1
ATOM 714 C C . GLY A 1 89 ? 6.093 -9.158 -4.457 1.00 88.75 89 GLY A C 1
ATOM 715 O O . GLY A 1 89 ? 6.853 -9.288 -3.495 1.00 88.75 89 GLY A O 1
ATOM 716 N N . GLY A 1 90 ? 6.537 -9.034 -5.712 1.00 90.31 90 GLY A N 1
ATOM 717 C CA . GLY A 1 90 ? 7.959 -9.002 -6.041 1.00 90.31 90 GLY A CA 1
ATOM 718 C C . GLY A 1 90 ? 8.688 -7.813 -5.428 1.00 90.31 90 GLY A C 1
ATOM 719 O O . GLY A 1 90 ? 8.114 -6.761 -5.139 1.00 90.31 90 GLY A O 1
ATOM 720 N N . THR A 1 91 ? 9.993 -7.980 -5.252 1.00 89.00 91 THR A N 1
ATOM 721 C CA . THR A 1 91 ? 10.863 -7.012 -4.576 1.00 89.00 91 THR A CA 1
ATOM 722 C C . THR A 1 91 ? 12.065 -6.667 -5.446 1.00 89.00 91 THR A C 1
ATOM 724 O O . THR A 1 91 ? 12.399 -7.397 -6.380 1.00 89.00 91 THR A O 1
ATOM 727 N N . ARG A 1 92 ? 12.784 -5.595 -5.096 1.00 87.69 92 ARG A N 1
ATOM 728 C CA . ARG A 1 92 ? 14.047 -5.218 -5.757 1.00 87.69 92 ARG A CA 1
ATOM 729 C C . ARG A 1 92 ? 15.149 -6.282 -5.690 1.00 87.69 92 ARG A C 1
ATOM 731 O O . ARG A 1 92 ? 16.182 -6.127 -6.333 1.00 87.69 92 ARG A O 1
ATOM 738 N N . LEU A 1 93 ? 14.974 -7.323 -4.869 1.00 87.44 93 LEU A N 1
ATOM 739 C CA . LEU A 1 93 ? 15.988 -8.352 -4.641 1.00 87.44 93 LEU A CA 1
ATOM 740 C C . LEU A 1 93 ? 16.373 -9.089 -5.927 1.00 87.44 93 LEU A C 1
ATOM 742 O O . LEU A 1 93 ? 17.514 -9.526 -6.035 1.00 87.44 93 LEU A O 1
ATOM 746 N N . VAL A 1 94 ? 15.468 -9.145 -6.909 1.00 89.25 94 VAL A N 1
ATOM 747 C CA . VAL A 1 94 ? 15.706 -9.761 -8.224 1.00 89.25 94 VAL A CA 1
ATOM 748 C C . VAL A 1 94 ? 16.869 -9.122 -8.999 1.00 89.25 94 VAL A C 1
ATOM 750 O O . VAL A 1 94 ? 17.501 -9.790 -9.807 1.00 89.25 94 VAL A O 1
ATOM 753 N N . TYR A 1 95 ? 17.191 -7.850 -8.738 1.00 88.12 95 TYR A N 1
ATOM 754 C CA . TYR A 1 95 ? 18.304 -7.135 -9.375 1.00 88.12 95 TYR A CA 1
ATOM 755 C C . TYR A 1 95 ? 19.284 -6.532 -8.357 1.00 88.12 95 TYR A C 1
ATOM 757 O O . TYR A 1 95 ? 20.057 -5.645 -8.703 1.00 88.12 95 TYR A O 1
ATOM 765 N N . ALA A 1 96 ? 19.277 -6.994 -7.100 1.00 86.38 96 ALA A N 1
ATOM 766 C CA . ALA A 1 96 ? 20.130 -6.430 -6.046 1.00 86.38 96 ALA A CA 1
ATOM 767 C C . ALA A 1 96 ? 21.641 -6.592 -6.306 1.00 86.38 96 ALA A C 1
ATOM 769 O O . ALA A 1 96 ? 22.421 -5.778 -5.813 1.00 86.38 96 ALA A O 1
ATOM 770 N N . ASP A 1 97 ? 22.024 -7.608 -7.083 1.00 85.19 97 ASP A N 1
ATOM 771 C CA . ASP A 1 97 ? 23.416 -7.888 -7.462 1.00 85.19 97 ASP A CA 1
ATOM 772 C C . ASP A 1 97 ? 23.781 -7.280 -8.835 1.00 85.19 97 ASP A C 1
ATOM 774 O O . ASP A 1 97 ? 24.917 -7.383 -9.288 1.00 85.19 97 ASP A O 1
ATOM 778 N N . ASN A 1 98 ? 22.824 -6.639 -9.522 1.00 87.50 98 ASN A N 1
ATOM 779 C CA . ASN A 1 98 ? 23.067 -5.959 -10.792 1.00 87.50 98 ASN A CA 1
ATOM 780 C C . ASN A 1 98 ? 23.460 -4.501 -10.515 1.00 87.50 98 ASN A C 1
ATOM 782 O O . ASN A 1 98 ? 22.609 -3.694 -10.145 1.00 87.50 98 ASN A O 1
ATOM 786 N N . LEU A 1 99 ? 24.734 -4.163 -10.717 1.00 84.31 99 LEU A N 1
ATOM 787 C CA . LEU A 1 99 ? 25.283 -2.834 -10.414 1.00 84.31 99 LEU A CA 1
ATOM 788 C C . LEU A 1 99 ? 24.678 -1.701 -11.261 1.00 84.31 99 LEU A C 1
ATOM 790 O O . LEU A 1 99 ? 24.629 -0.566 -10.796 1.00 84.31 99 LEU A O 1
ATOM 794 N N . GLU A 1 100 ? 24.173 -1.997 -12.461 1.00 87.50 100 GLU A N 1
ATOM 795 C CA . GLU A 1 100 ? 23.516 -1.006 -13.326 1.00 87.50 100 GLU A CA 1
ATOM 796 C C . GLU A 1 100 ? 22.091 -0.686 -12.859 1.00 87.50 100 GLU A C 1
ATOM 798 O O . GLU A 1 100 ? 21.588 0.422 -13.046 1.00 87.50 100 GLU A O 1
ATOM 803 N N . LEU A 1 101 ? 21.407 -1.670 -12.267 1.00 87.31 101 LEU A N 1
ATOM 804 C CA . LEU A 1 101 ? 20.005 -1.550 -11.875 1.00 87.31 101 LEU A CA 1
ATOM 805 C C . LEU A 1 101 ? 19.831 -1.265 -10.388 1.00 87.31 101 LEU A C 1
ATOM 807 O O . LEU A 1 101 ? 18.893 -0.556 -10.021 1.00 87.31 101 LEU A O 1
ATOM 811 N N . ALA A 1 102 ? 20.686 -1.780 -9.514 1.00 86.12 102 ALA A N 1
ATOM 812 C CA . ALA A 1 102 ? 20.622 -1.501 -8.090 1.00 86.12 102 ALA A CA 1
ATOM 813 C C . ALA A 1 102 ? 21.113 -0.067 -7.809 1.00 86.12 102 ALA A C 1
ATOM 815 O O . ALA A 1 102 ? 22.219 0.291 -8.210 1.00 86.12 102 ALA A O 1
ATOM 816 N N . PRO A 1 103 ? 20.325 0.768 -7.100 1.00 82.69 103 PRO A N 1
ATOM 817 C CA . PRO A 1 103 ? 20.830 2.037 -6.582 1.00 82.69 103 PRO A CA 1
ATOM 818 C C . PRO A 1 103 ? 22.078 1.797 -5.730 1.00 82.69 103 PRO A C 1
ATOM 820 O O . PRO A 1 103 ? 22.093 0.833 -4.967 1.00 82.69 103 PRO A O 1
ATOM 823 N N . GLU A 1 104 ? 23.075 2.676 -5.808 1.00 81.75 104 GLU A N 1
ATOM 824 C CA . GLU A 1 104 ? 24.370 2.528 -5.123 1.00 81.75 104 GLU A CA 1
ATOM 825 C C . GLU A 1 104 ? 24.222 2.212 -3.623 1.00 81.75 104 GLU A C 1
ATOM 827 O O . GLU A 1 104 ? 24.782 1.243 -3.121 1.00 81.75 104 GLU A O 1
ATOM 832 N N . CYS A 1 105 ? 23.328 2.922 -2.927 1.00 78.19 105 CYS A N 1
ATOM 833 C CA . CYS A 1 105 ? 23.021 2.709 -1.505 1.00 78.19 105 CYS A CA 1
ATOM 834 C C . CYS A 1 105 ? 22.341 1.360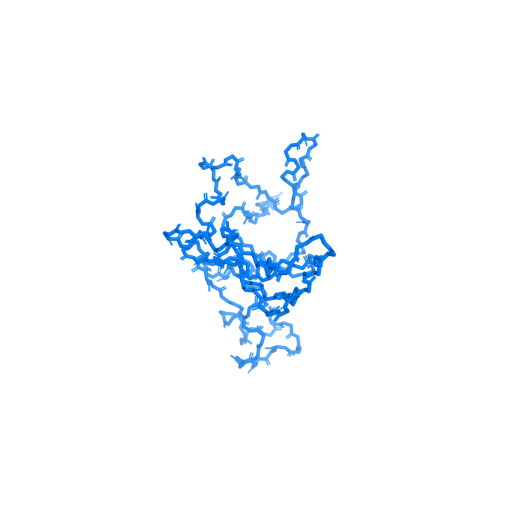 -1.172 1.00 78.19 105 CYS A C 1
ATOM 836 O O . CYS A 1 105 ? 22.085 1.041 -0.005 1.00 78.19 105 CYS A O 1
ATOM 838 N N . HIS A 1 106 ? 21.989 0.576 -2.187 1.00 76.62 106 HIS A N 1
ATOM 839 C CA . HIS A 1 106 ? 21.278 -0.695 -2.086 1.00 76.62 106 HIS A CA 1
ATOM 840 C C . HIS A 1 106 ? 21.993 -1.852 -2.799 1.00 76.62 106 HIS A C 1
ATOM 842 O O . HIS A 1 106 ? 21.518 -2.990 -2.692 1.00 76.62 106 HIS A O 1
ATOM 848 N N . GLN A 1 107 ? 23.109 -1.584 -3.489 1.00 77.19 107 GLN A N 1
ATOM 849 C CA . GLN A 1 107 ? 23.945 -2.597 -4.134 1.00 77.19 107 GLN A CA 1
ATOM 850 C C . GLN A 1 107 ? 24.425 -3.612 -3.099 1.00 77.19 107 GLN A C 1
ATOM 852 O O . GLN A 1 107 ? 24.855 -3.241 -2.005 1.00 77.19 107 GLN A O 1
ATOM 857 N N . ASN A 1 108 ? 24.295 -4.902 -3.417 1.00 74.25 108 ASN A N 1
ATOM 858 C CA . ASN A 1 108 ? 24.696 -6.022 -2.553 1.00 74.25 108 ASN A CA 1
ATOM 859 C C . ASN A 1 108 ? 24.028 -6.045 -1.157 1.00 74.25 108 ASN A C 1
ATOM 861 O O . ASN A 1 108 ? 24.314 -6.915 -0.333 1.00 74.25 108 ASN A O 1
ATOM 865 N N . ASN A 1 109 ? 23.084 -5.138 -0.873 1.00 74.94 109 ASN A N 1
ATOM 866 C CA . ASN A 1 109 ? 22.331 -5.108 0.373 1.00 74.94 109 ASN A CA 1
ATOM 867 C C . ASN A 1 109 ? 20.967 -5.761 0.157 1.00 74.94 109 ASN A C 1
ATOM 869 O O . ASN A 1 109 ? 20.056 -5.160 -0.411 1.00 74.94 109 ASN A O 1
ATOM 873 N N . LYS A 1 110 ? 20.805 -6.984 0.666 1.00 75.38 110 LYS A N 1
ATOM 874 C CA . LYS A 1 110 ? 19.541 -7.742 0.609 1.00 75.38 110 LYS A CA 1
ATOM 875 C C . LYS A 1 110 ? 18.731 -7.685 1.908 1.00 75.38 110 LYS A C 1
ATOM 877 O O . LYS A 1 110 ? 17.677 -8.313 2.001 1.00 75.38 110 LYS A O 1
ATOM 882 N N . ARG A 1 111 ? 19.211 -6.978 2.938 1.00 73.75 111 ARG A N 1
ATOM 883 C CA . ARG A 1 111 ? 18.608 -6.996 4.284 1.00 73.75 111 ARG A CA 1
ATOM 884 C C . ARG A 1 111 ? 17.632 -5.843 4.514 1.00 73.75 111 ARG A C 1
ATOM 886 O O . ARG A 1 111 ? 16.571 -6.085 5.084 1.00 73.75 111 ARG A O 1
ATOM 893 N N . SER A 1 112 ? 17.938 -4.647 4.018 1.00 74.38 112 SER A N 1
ATOM 894 C CA . SER A 1 112 ? 17.150 -3.428 4.272 1.00 74.38 112 SER A CA 1
ATOM 895 C C . SER A 1 112 ? 16.301 -3.004 3.067 1.00 74.38 112 SER A C 1
ATOM 897 O O . SER A 1 112 ? 16.628 -3.356 1.935 1.00 74.38 112 SER A O 1
ATOM 899 N N . PHE A 1 113 ? 15.235 -2.220 3.282 1.00 72.19 113 PHE A N 1
ATOM 900 C CA . PHE A 1 113 ? 14.442 -1.579 2.209 1.00 72.19 113 PHE A CA 1
ATOM 901 C C . PHE A 1 113 ? 13.936 -2.557 1.134 1.00 72.19 113 PHE A C 1
ATOM 903 O O . PHE A 1 113 ? 14.112 -2.339 -0.068 1.00 72.19 113 PHE A O 1
ATOM 910 N N . LYS A 1 114 ? 13.389 -3.700 1.566 1.00 70.88 114 LYS A N 1
ATOM 911 C CA . LYS A 1 114 ? 12.890 -4.756 0.663 1.00 70.88 114 LYS A CA 1
ATOM 912 C C . LYS A 1 114 ? 11.591 -4.361 -0.047 1.00 70.88 114 LYS A C 1
ATOM 914 O O . LYS A 1 114 ? 11.271 -4.912 -1.093 1.00 70.88 114 LYS A O 1
ATOM 919 N N . ASP A 1 115 ? 10.859 -3.428 0.543 1.00 69.50 115 ASP A N 1
ATOM 920 C CA . ASP A 1 115 ? 9.598 -2.862 0.075 1.00 69.50 115 ASP A CA 1
ATOM 921 C C . ASP A 1 115 ? 9.784 -1.708 -0.925 1.00 69.50 115 ASP A C 1
ATOM 923 O O . ASP A 1 115 ? 8.852 -1.359 -1.653 1.00 69.50 115 ASP A O 1
ATOM 927 N N . THR A 1 116 ? 10.984 -1.131 -1.018 1.00 75.75 116 THR A N 1
ATOM 928 C CA . THR A 1 116 ? 11.323 -0.143 -2.050 1.00 75.75 116 THR A CA 1
ATOM 929 C C . THR A 1 116 ? 11.435 -0.817 -3.420 1.00 75.75 116 THR A C 1
ATOM 931 O O . THR A 1 116 ? 12.063 -1.870 -3.549 1.00 75.75 116 THR A O 1
ATOM 934 N N . TYR A 1 117 ? 10.869 -0.188 -4.459 1.00 83.12 117 TYR A N 1
ATOM 935 C CA . TYR A 1 117 ? 10.829 -0.720 -5.831 1.00 83.12 117 TYR A CA 1
ATOM 936 C C . TYR A 1 117 ? 10.167 -2.112 -5.930 1.00 83.12 117 TYR A C 1
ATOM 938 O O . TYR A 1 117 ? 10.595 -2.985 -6.690 1.00 83.12 117 TYR A O 1
ATOM 946 N N . GLY A 1 118 ? 9.140 -2.339 -5.109 1.00 85.62 118 GLY A N 1
ATOM 947 C CA . GLY A 1 118 ? 8.375 -3.581 -5.072 1.00 85.62 118 GLY A CA 1
ATOM 948 C C . GLY A 1 118 ? 7.042 -3.495 -5.815 1.00 85.62 118 GLY A C 1
ATOM 949 O O . GLY A 1 118 ? 6.526 -2.414 -6.114 1.00 85.62 118 GLY A O 1
ATOM 950 N N . ARG A 1 119 ? 6.448 -4.660 -6.074 1.00 89.94 119 ARG A N 1
ATOM 951 C CA . ARG A 1 119 ? 5.045 -4.786 -6.480 1.00 89.94 119 ARG A CA 1
ATOM 952 C C . ARG A 1 119 ? 4.195 -5.173 -5.278 1.00 89.94 119 ARG A C 1
ATOM 954 O O . ARG A 1 119 ? 4.597 -5.996 -4.460 1.00 89.94 119 ARG A O 1
ATOM 961 N N . MET A 1 120 ? 3.009 -4.588 -5.171 1.00 90.38 120 MET A N 1
ATOM 962 C CA . MET A 1 120 ? 2.057 -4.942 -4.122 1.00 90.38 120 MET A CA 1
ATOM 963 C C . MET A 1 120 ? 1.526 -6.365 -4.320 1.00 90.38 120 MET A C 1
ATOM 965 O O . MET A 1 120 ? 1.379 -6.849 -5.444 1.00 90.38 120 MET A O 1
ATOM 969 N N . TRP A 1 121 ? 1.210 -7.020 -3.206 1.00 92.56 121 TRP A N 1
ATOM 970 C CA . TRP A 1 121 ? 0.431 -8.252 -3.205 1.00 92.56 121 TRP A CA 1
ATOM 971 C C . TRP A 1 121 ? -1.035 -7.913 -3.474 1.00 92.56 121 TRP A C 1
ATOM 973 O O . TRP A 1 121 ? -1.583 -7.004 -2.855 1.00 92.56 121 TRP A O 1
ATOM 983 N N . TRP A 1 122 ? -1.687 -8.671 -4.347 1.00 93.44 122 TRP A N 1
ATOM 984 C CA . TRP A 1 122 ? -3.118 -8.536 -4.600 1.00 93.44 122 TRP A CA 1
ATOM 985 C C . TRP A 1 122 ? -3.948 -8.992 -3.399 1.00 93.44 122 TRP A C 1
ATOM 987 O O . TRP A 1 122 ? -4.920 -8.337 -3.035 1.00 93.44 122 TRP A O 1
ATOM 997 N N . ASP A 1 123 ? -3.530 -10.079 -2.751 1.00 94.62 123 ASP A N 1
ATOM 998 C CA . ASP A 1 123 ? -4.292 -10.749 -1.690 1.00 94.62 123 ASP A CA 1
ATOM 999 C C . ASP A 1 123 ? -3.910 -10.278 -0.273 1.00 94.62 123 ASP A C 1
ATOM 1001 O O . ASP A 1 123 ? -4.178 -10.957 0.718 1.00 94.62 123 ASP A O 1
ATOM 1005 N N . LYS A 1 124 ? -3.283 -9.098 -0.159 1.00 93.38 124 LYS A N 1
ATOM 1006 C CA . LYS A 1 124 ? -2.973 -8.429 1.117 1.00 93.38 124 LYS A CA 1
ATOM 1007 C C . LYS A 1 124 ? -3.397 -6.956 1.063 1.00 93.38 124 LYS A C 1
ATOM 1009 O O . LYS A 1 124 ? -3.586 -6.429 -0.033 1.00 93.38 124 LYS A O 1
ATOM 1014 N N . PRO A 1 125 ? -3.562 -6.277 2.210 1.00 94.06 125 PRO A N 1
ATOM 1015 C CA . PRO A 1 125 ? -3.662 -4.821 2.250 1.00 94.06 125 PRO A CA 1
ATOM 1016 C C . PRO A 1 125 ? -2.407 -4.155 1.661 1.00 94.06 125 PRO A C 1
ATOM 1018 O O . PRO A 1 125 ? -1.304 -4.701 1.733 1.00 94.06 125 PRO A O 1
ATOM 1021 N N . SER A 1 126 ? -2.570 -2.961 1.094 1.00 92.69 126 SER A N 1
ATOM 1022 C CA . SER A 1 126 ? -1.453 -2.156 0.583 1.00 92.69 126 SER A CA 1
ATOM 1023 C C . SER A 1 126 ? -0.501 -1.725 1.711 1.00 92.69 126 SER A C 1
ATOM 1025 O O . SER A 1 126 ? -0.921 -1.620 2.867 1.00 92.69 126 SER A O 1
ATOM 1027 N N . PRO A 1 127 ? 0.782 -1.443 1.422 1.00 89.94 127 PRO A N 1
ATOM 1028 C CA . PRO A 1 127 ? 1.630 -0.709 2.355 1.00 89.94 127 PRO A CA 1
ATOM 1029 C C . PRO A 1 127 ? 1.096 0.719 2.573 1.00 89.94 127 PRO A C 1
ATOM 1031 O O . PRO A 1 127 ? 0.148 1.171 1.924 1.00 89.94 127 PRO A O 1
ATOM 1034 N N . THR A 1 128 ? 1.709 1.461 3.494 1.00 86.75 128 THR A N 1
ATOM 1035 C CA . THR A 1 128 ? 1.329 2.857 3.735 1.00 86.75 128 THR A CA 1
ATOM 1036 C C . THR A 1 128 ? 1.530 3.700 2.470 1.00 86.75 128 THR A C 1
ATOM 1038 O O . THR A 1 128 ? 2.648 3.851 1.988 1.00 86.75 128 THR A O 1
ATOM 1041 N N . ILE A 1 129 ? 0.448 4.293 1.959 1.00 83.88 129 ILE A N 1
ATOM 1042 C CA . ILE A 1 129 ? 0.494 5.248 0.845 1.00 83.88 129 ILE A CA 1
ATOM 1043 C C . ILE A 1 129 ? 1.181 6.520 1.340 1.00 83.88 129 ILE A C 1
ATOM 1045 O O . ILE A 1 129 ? 0.756 7.129 2.328 1.00 83.88 129 ILE A O 1
ATOM 1049 N N . THR A 1 130 ? 2.239 6.914 0.641 1.00 78.25 130 THR A N 1
ATOM 1050 C CA . THR A 1 130 ? 2.981 8.152 0.889 1.00 78.25 130 THR A CA 1
ATOM 1051 C C . THR A 1 130 ? 2.761 9.134 -0.260 1.00 78.25 130 THR A C 1
ATOM 1053 O O . THR A 1 130 ? 2.289 8.762 -1.328 1.00 78.25 130 THR A O 1
ATOM 1056 N N . THR A 1 131 ? 3.080 10.409 -0.045 1.00 71.56 131 THR A N 1
ATOM 1057 C CA . THR A 1 131 ? 2.877 11.477 -1.039 1.00 71.56 131 THR A CA 1
ATOM 1058 C C . THR A 1 131 ? 3.979 11.548 -2.102 1.00 71.56 131 THR A C 1
ATOM 1060 O O . THR A 1 131 ? 3.877 12.345 -3.032 1.00 71.56 131 THR A O 1
ATOM 1063 N N . LYS A 1 132 ? 5.048 10.748 -1.978 1.00 65.81 132 LYS A N 1
ATOM 1064 C CA . LYS A 1 132 ? 6.194 10.763 -2.896 1.00 65.81 132 LYS A CA 1
ATOM 1065 C C . LYS A 1 132 ? 6.120 9.583 -3.865 1.00 65.81 132 LYS A C 1
ATOM 1067 O O . LYS A 1 132 ? 6.308 8.442 -3.462 1.00 65.81 132 LYS A O 1
ATOM 1072 N N . PHE A 1 133 ? 5.965 9.876 -5.154 1.00 64.56 133 PHE A N 1
ATOM 1073 C CA . PHE A 1 133 ? 5.982 8.889 -6.246 1.00 64.56 133 PHE A CA 1
ATOM 1074 C C . PHE A 1 133 ? 7.370 8.755 -6.903 1.00 64.56 133 PHE A C 1
ATOM 1076 O O . PHE A 1 133 ? 7.481 8.585 -8.111 1.00 64.56 133 PHE A O 1
ATOM 1083 N N . LEU A 1 134 ? 8.445 8.876 -6.115 1.00 59.97 134 LEU A N 1
ATOM 1084 C CA . LEU A 1 134 ? 9.832 8.848 -6.617 1.00 59.97 134 LEU A CA 1
ATOM 1085 C C . LEU A 1 134 ? 10.326 7.426 -6.935 1.00 59.97 134 LEU A C 1
ATOM 1087 O O . LEU A 1 134 ? 11.239 7.236 -7.734 1.00 59.97 134 LEU A O 1
ATOM 1091 N N . VAL A 1 135 ? 9.721 6.425 -6.295 1.00 66.56 135 VAL A N 1
ATOM 1092 C CA . VAL A 1 135 ? 9.991 4.998 -6.493 1.00 66.56 135 VAL A CA 1
ATOM 1093 C C . VAL A 1 135 ? 8.675 4.299 -6.807 1.00 66.56 135 VAL A C 1
ATOM 1095 O O . VAL A 1 135 ? 7.624 4.712 -6.315 1.00 66.56 135 VAL A O 1
ATOM 1098 N N . PHE A 1 136 ? 8.701 3.240 -7.618 1.00 70.25 136 PHE A N 1
ATOM 1099 C CA . PHE A 1 136 ? 7.473 2.501 -7.894 1.00 70.25 136 PHE A CA 1
ATOM 1100 C C . PHE A 1 136 ? 7.121 1.585 -6.714 1.00 70.25 136 PHE A C 1
ATOM 1102 O O . PHE A 1 136 ? 7.935 0.791 -6.246 1.00 70.25 136 PHE A O 1
ATOM 1109 N N . GLN A 1 137 ? 5.880 1.699 -6.256 1.00 63.44 137 GLN A N 1
ATOM 1110 C CA . GLN A 1 137 ? 5.195 0.722 -5.417 1.00 63.44 137 GLN A CA 1
ATOM 1111 C C . GLN A 1 137 ? 3.803 0.573 -6.007 1.00 63.44 137 GLN A C 1
ATOM 1113 O O . GLN A 1 137 ? 2.922 1.397 -5.780 1.00 63.44 137 GLN A O 1
ATOM 1118 N N . THR A 1 138 ? 3.640 -0.419 -6.874 1.00 68.50 138 THR A N 1
ATOM 1119 C CA . THR A 1 138 ? 2.460 -0.511 -7.737 1.00 68.50 138 THR A CA 1
ATOM 1120 C C . THR A 1 138 ? 1.877 -1.915 -7.750 1.00 68.50 138 THR A C 1
ATOM 1122 O O . THR A 1 138 ? 2.551 -2.891 -7.421 1.00 68.50 138 THR A O 1
ATOM 1125 N N . VAL A 1 139 ? 0.608 -2.010 -8.126 1.00 66.12 139 VAL A N 1
ATOM 1126 C CA . VAL A 1 139 ? -0.015 -3.260 -8.566 1.00 66.12 139 VAL A CA 1
ATOM 1127 C C . VAL A 1 139 ? 0.201 -3.451 -10.064 1.00 66.12 139 VAL A C 1
ATOM 1129 O O . VAL A 1 139 ? 0.631 -2.544 -10.775 1.00 66.12 139 VAL A O 1
ATOM 1132 N N . ASP A 1 140 ? -0.172 -4.615 -10.588 1.00 71.44 140 ASP A N 1
ATOM 1133 C CA . ASP A 1 140 ? -0.043 -4.953 -12.014 1.00 71.44 140 ASP A CA 1
ATOM 1134 C C . ASP A 1 140 ? -0.987 -4.170 -12.955 1.00 71.44 140 ASP A C 1
ATOM 1136 O O . ASP A 1 140 ? -1.241 -4.601 -14.078 1.00 71.44 140 ASP A O 1
ATOM 1140 N N . LEU A 1 141 ? -1.500 -3.021 -12.509 1.00 65.31 141 LEU A N 1
ATOM 1141 C CA . LEU A 1 141 ? -2.263 -2.065 -13.315 1.00 65.31 141 LEU A CA 1
ATOM 1142 C C . LEU A 1 141 ? -1.373 -1.048 -14.022 1.00 65.31 141 LEU A C 1
ATOM 1144 O O . LEU A 1 141 ? -1.782 -0.495 -15.039 1.00 65.31 141 LEU A O 1
ATOM 1148 N N . LEU A 1 142 ? -0.157 -0.828 -13.513 1.00 68.50 142 LEU A N 1
ATOM 1149 C CA . LEU A 1 142 ? 0.834 -0.017 -14.202 1.00 68.50 142 LEU A CA 1
ATOM 1150 C C . LEU A 1 142 ? 1.612 -0.896 -15.179 1.00 68.50 142 LEU A C 1
ATOM 1152 O O . LEU A 1 142 ? 2.419 -1.747 -14.783 1.00 68.50 142 LEU A O 1
ATOM 1156 N N . THR A 1 143 ? 1.358 -0.685 -16.462 1.00 67.00 143 THR A N 1
ATOM 1157 C CA . THR A 1 143 ? 2.090 -1.348 -17.536 1.00 67.00 143 THR A CA 1
ATOM 1158 C C . THR A 1 143 ? 3.318 -0.517 -17.915 1.00 67.00 143 THR A C 1
ATOM 1160 O O . THR A 1 143 ? 3.248 0.715 -17.971 1.00 67.00 143 THR A O 1
ATOM 1163 N N . PRO A 1 144 ? 4.482 -1.153 -18.143 1.00 60.75 144 PRO A N 1
ATOM 1164 C CA . PRO A 1 144 ? 5.611 -0.452 -18.727 1.00 60.75 144 PRO A CA 1
ATOM 1165 C C . PRO A 1 144 ? 5.195 0.052 -20.108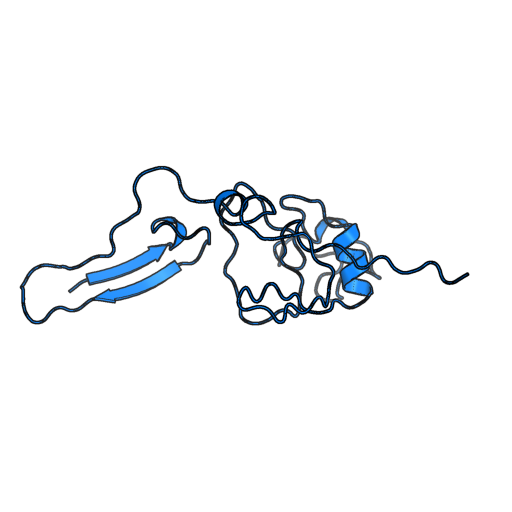 1.00 60.75 144 PRO A C 1
ATOM 1167 O O . PRO A 1 144 ? 4.711 -0.747 -20.911 1.00 60.75 144 PRO A O 1
ATOM 1170 N N . LYS A 1 145 ? 5.409 1.341 -20.391 1.00 54.69 145 LYS A N 1
ATOM 1171 C CA . LYS A 1 145 ? 5.202 1.891 -21.734 1.00 54.69 145 LYS A CA 1
ATOM 1172 C C . LYS A 1 145 ? 5.968 1.021 -22.733 1.00 54.69 145 LYS A C 1
ATOM 1174 O O . LYS A 1 145 ? 7.149 0.722 -22.504 1.00 54.69 145 LYS A O 1
ATOM 1179 N N . LYS A 1 146 ? 5.304 0.548 -23.795 1.00 45.09 146 LYS A N 1
ATOM 1180 C CA . LYS A 1 146 ? 6.006 -0.161 -24.873 1.00 45.09 146 LYS A CA 1
ATOM 1181 C C . LYS A 1 146 ? 7.023 0.823 -25.445 1.00 45.09 146 LYS A C 1
ATOM 1183 O O . LYS A 1 146 ? 6.649 1.831 -26.031 1.00 45.09 146 LYS A O 1
ATOM 1188 N N . ILE A 1 147 ? 8.307 0.556 -25.219 1.00 42.66 147 ILE A N 1
ATOM 1189 C CA . ILE A 1 147 ? 9.372 1.264 -25.922 1.00 42.66 147 ILE A CA 1
ATOM 1190 C C . ILE A 1 147 ? 9.169 0.864 -27.379 1.00 42.66 147 ILE A C 1
ATOM 1192 O O . ILE A 1 147 ? 9.298 -0.317 -27.706 1.00 42.66 147 ILE A O 1
ATOM 1196 N N . GLY A 1 148 ? 8.726 1.812 -28.204 1.00 37.25 148 GLY A N 1
ATOM 1197 C CA . GLY A 1 148 ? 8.648 1.607 -29.640 1.00 37.25 148 GLY A CA 1
ATOM 1198 C C . GLY A 1 148 ? 10.003 1.109 -30.117 1.00 37.25 148 GLY A C 1
ATOM 1199 O O . GLY A 1 148 ? 11.034 1.689 -29.775 1.00 37.25 148 GLY A O 1
ATOM 1200 N N . GLN A 1 149 ? 9.996 -0.002 -30.848 1.00 31.72 149 GLN A N 1
ATOM 1201 C CA . GLN A 1 149 ? 11.103 -0.334 -31.728 1.00 31.72 149 GLN A CA 1
ATOM 1202 C C . GLN A 1 149 ? 11.252 0.855 -32.676 1.00 31.72 149 GLN A C 1
ATOM 1204 O O . GLN A 1 149 ? 10.412 1.064 -33.546 1.00 31.72 149 GLN A O 1
ATOM 1209 N N . PHE A 1 150 ? 12.271 1.676 -32.446 1.00 32.19 150 PHE A N 1
ATOM 1210 C CA . PHE A 1 150 ? 12.799 2.524 -33.498 1.00 32.19 150 PHE A CA 1
ATOM 1211 C C . PHE A 1 150 ? 13.470 1.565 -34.491 1.00 32.19 150 PHE A C 1
ATOM 1213 O O . PHE A 1 150 ? 14.477 0.938 -34.156 1.00 32.19 150 PHE A O 1
ATOM 1220 N N . HIS A 1 151 ? 12.828 1.361 -35.640 1.00 33.59 151 HIS A N 1
ATOM 1221 C CA . HIS A 1 151 ? 13.499 0.938 -36.866 1.00 33.59 151 HIS A CA 1
ATOM 1222 C C . HIS A 1 151 ? 14.001 2.180 -37.590 1.00 33.59 151 HIS A C 1
ATOM 1224 O O . HIS A 1 151 ? 13.275 3.201 -37.552 1.00 33.59 151 HIS A O 1
#

Foldseek 3Di:
DDWDWDQCLQAQALEGDIDIDDDDDDPDPDDDDRDGDPDDGDHQLNCDDVVNVLAQDEAQDADPDPVGNGHHHDDPLLLVQLVQADAAWGWSPSCLCPPSNHDPVRRVPPDPDRQFQHEHHRGGRAYDDDPDPPTDHYHNSYDYDPPDPPD

Organism: NCBI:txid433724

pLDDT: mean 84.92, std 13.32, range [31.72, 96.5]

Secondary structure (DSSP, 8-state):
-EEEEEEGGGGT-SB--EEEEEE--SS-SS---PPPPPSSPP-HHHHSSGGGT---EETT----STT--------HHHHHHHHHSPTTT--GGGGTT-TTTS-GGGTT--SS-SSTTPBPPTTS-B----S--SS--B-TTEEPP------

InterPro domains:
  IPR001525 C-5 cytosine methyltransferase [PF00145] (2-116)
  IPR029063 S-adenosyl-L-methionine-dependent methyltransferase superfamily [G3DSA:3.40.50.150] (7-34)
  IPR029063 S-adenosyl-L-methionine-dependent methyltransferase superfamily [SSF53335] (4-143)

Sequence (151 aa):
MHFNVHEVSEYGIPQHRKRFTLIANKVTGKELEPEKKQGKRLTVRDVLGEKNGFQKIEAGHKDNSAFMHTAAGLEEINIKRLKLTEKNGGTRLVYADNLELAPECHQNNKRSFKDTYGRMWWDKPSPTITTKFLVFQTVDLLTPKKIGQFH

Radius of gyration: 19.52 Å; chains: 1; bounding box: 47×28×67 Å